Protein AF-A0A221I0L6-F1 (afdb_monomer)

Mean predicted aligned error: 10.84 Å

Radius of gyration: 24.29 Å; Cα contacts (8 Å, |Δi|>4): 46; chains: 1; bounding box: 57×28×72 Å

pLDDT: mean 72.83, std 6.55, range [50.66, 83.94]

Organism: Schistocerca gregaria (NCBI:txid7010)

Sequence (162 aa):
WLSQISYGIDCLFASVMLLVAAQLEILAGRIVALGKVANAAGCRPDESLAANTRNQTYRDLCVCVEAHQKVLRFVTHLETTMSPIAMTQFFFSVVVACMALFQATYSKDFTAVFRCVAFMPIPCGQVLLYCWAAHNVTEQLVNASYSYYAMLGQMNRRSAQA

Solvent-accessible surface area (backbone atoms only — not comparable to full-atom values): 8865 Å² total; per-residue (Å²): 107,72,68,58,53,52,53,49,50,53,52,51,50,42,50,52,50,53,52,52,45,52,54,48,54,54,49,53,54,50,53,56,53,48,54,54,52,54,59,59,41,72,74,52,92,53,64,71,63,35,50,54,51,44,53,50,50,52,51,55,47,52,55,49,52,54,53,48,53,53,54,48,54,51,49,56,53,49,45,68,66,38,52,63,53,53,54,52,51,52,52,51,50,50,54,52,48,53,52,36,54,51,42,61,75,74,47,91,70,50,66,65,43,50,54,56,61,69,56,54,54,60,66,52,50,43,54,53,51,47,54,51,41,55,50,56,48,53,53,51,49,53,52,51,51,52,53,49,55,52,52,52,52,53,52,56,53,53,65,73,75,108

Foldseek 3Di:
DVVVVVVVVLVVLLVVLVVLLVVLVVLLVVLVVLLVQLVVLVPDPDPVVSVVSNVVSVVVLVVSLVVLVVSLVVLVVVCVVCVVVLVVLVVVLVVLVVVLVVCVVPHPPNPVSCVVNVVSVVSVVSVVSSVVSNVVSVVSSVVSVVSVVVSVVVVVVVVVVD

Secondary structure (DSSP, 8-state):
-HHHHHHHHHHHHHHHHHHHHHHHHHHHHHHHHHHHHHHHHTT-S-HHHHHHHHHHHHHHHHHHHHHHHHHHHHHHHHHHHHHHHHHHHHHHHHHHHHHHHHHHHH-S-HHHHHHHHHHTHHHHHHHHHHHHHHHHHHHHHHHHHHHHHHHHHHHHHHHT--

Structure (mmCIF, N/CA/C/O backbone):
data_AF-A0A221I0L6-F1
#
_entry.id   AF-A0A221I0L6-F1
#
loop_
_atom_site.group_PDB
_atom_site.id
_atom_site.type_symbol
_atom_site.label_atom_id
_atom_site.label_alt_id
_atom_site.label_comp_id
_atom_site.label_asym_id
_atom_site.label_entity_id
_atom_site.label_seq_id
_atom_site.pdbx_PDB_ins_code
_atom_site.Cartn_x
_atom_site.Cartn_y
_atom_site.Cartn_z
_atom_site.occupancy
_atom_site.B_iso_or_equiv
_atom_site.auth_seq_id
_atom_site.auth_comp_id
_atom_site.auth_asym_id
_atom_site.auth_atom_id
_atom_site.pdbx_PDB_model_num
ATOM 1 N N . TRP A 1 1 ? 15.283 -16.686 -18.921 1.00 52.88 1 TRP A N 1
ATOM 2 C CA . TRP A 1 1 ? 15.046 -17.419 -17.664 1.00 52.88 1 TRP A CA 1
ATOM 3 C C . TRP A 1 1 ? 15.123 -16.508 -16.445 1.00 52.88 1 TRP A C 1
ATOM 5 O O . TRP A 1 1 ? 14.074 -16.257 -15.877 1.00 52.88 1 TRP A O 1
ATOM 15 N N . LEU A 1 2 ? 16.273 -15.914 -16.096 1.00 58.03 2 LEU A N 1
ATOM 16 C CA . LEU A 1 2 ? 16.370 -14.987 -14.945 1.00 58.03 2 LEU A CA 1
ATOM 17 C C . LEU A 1 2 ? 15.426 -13.768 -15.034 1.00 58.03 2 LEU A C 1
ATOM 19 O O . LEU A 1 2 ? 14.751 -13.441 -14.064 1.00 58.03 2 LEU A O 1
ATOM 23 N N . SER A 1 3 ? 15.296 -13.153 -16.214 1.00 58.81 3 SER A N 1
ATOM 24 C CA . SER A 1 3 ? 14.379 -12.021 -16.437 1.00 58.81 3 SER A CA 1
ATOM 25 C C . SER A 1 3 ? 12.895 -12.387 -16.315 1.00 58.81 3 SER A C 1
ATOM 27 O O . SER A 1 3 ? 12.100 -11.590 -15.831 1.00 58.81 3 SER A O 1
ATOM 29 N N . GLN A 1 4 ? 12.518 -13.603 -16.721 1.00 65.94 4 GLN A N 1
ATOM 30 C CA . GLN A 1 4 ? 11.140 -14.092 -16.605 1.00 65.94 4 GLN A CA 1
ATOM 31 C C . GLN A 1 4 ? 10.771 -14.411 -15.154 1.00 65.94 4 GLN A C 1
ATOM 33 O O . GLN A 1 4 ? 9.642 -14.161 -14.748 1.00 65.94 4 GLN A O 1
ATOM 38 N N . ILE A 1 5 ? 11.727 -14.921 -14.370 1.00 75.06 5 ILE A N 1
ATOM 39 C CA . ILE A 1 5 ? 11.531 -15.186 -12.941 1.00 75.06 5 ILE A CA 1
ATOM 40 C C . ILE A 1 5 ? 11.347 -13.868 -12.180 1.00 75.06 5 ILE A C 1
ATOM 42 O O . ILE A 1 5 ? 10.417 -13.768 -11.387 1.00 75.06 5 ILE A O 1
ATOM 46 N N . SER A 1 6 ? 12.162 -12.846 -12.470 1.00 70.12 6 SER A N 1
ATOM 47 C CA . SER A 1 6 ? 12.011 -11.514 -11.860 1.00 70.12 6 SER A CA 1
ATOM 48 C C . SER A 1 6 ? 10.627 -10.925 -12.135 1.00 70.12 6 SER A C 1
ATOM 50 O O . SER A 1 6 ? 9.916 -10.579 -11.201 1.00 70.12 6 SER A O 1
ATOM 52 N N . TYR A 1 7 ? 10.195 -10.932 -13.400 1.00 69.88 7 TYR A N 1
ATOM 53 C CA . TYR A 1 7 ? 8.886 -10.401 -13.785 1.00 69.88 7 TYR A CA 1
ATOM 54 C C . TYR A 1 7 ? 7.716 -11.145 -13.120 1.00 69.88 7 TYR A C 1
ATOM 56 O O . TYR A 1 7 ? 6.719 -10.541 -12.729 1.00 69.88 7 TYR A O 1
ATOM 64 N N . GLY A 1 8 ? 7.842 -12.467 -12.955 1.00 75.88 8 GLY A N 1
ATOM 65 C CA . GLY A 1 8 ? 6.864 -13.268 -12.223 1.00 75.88 8 GLY A CA 1
ATOM 66 C C . GLY A 1 8 ? 6.756 -12.866 -10.749 1.00 75.88 8 GLY A C 1
ATOM 67 O O . GLY A 1 8 ? 5.647 -12.768 -10.229 1.00 75.88 8 GLY A O 1
ATOM 68 N N . ILE A 1 9 ? 7.884 -12.587 -10.091 1.00 74.19 9 ILE A N 1
ATOM 69 C CA . ILE A 1 9 ? 7.914 -12.112 -8.701 1.00 74.19 9 ILE A CA 1
ATOM 70 C C . ILE A 1 9 ? 7.265 -10.726 -8.579 1.00 74.19 9 ILE A C 1
ATOM 72 O O . ILE A 1 9 ? 6.445 -10.536 -7.681 1.00 74.19 9 ILE A O 1
ATOM 76 N N . ASP A 1 10 ? 7.535 -9.811 -9.513 1.00 71.38 10 ASP A N 1
ATOM 77 C CA . ASP A 1 10 ? 6.922 -8.474 -9.541 1.00 71.38 10 ASP A CA 1
ATOM 78 C C . ASP A 1 10 ? 5.390 -8.558 -9.715 1.00 71.38 10 ASP A C 1
ATOM 80 O O . ASP A 1 10 ? 4.622 -7.927 -8.987 1.00 71.38 10 ASP A O 1
ATOM 84 N N . CYS A 1 11 ? 4.907 -9.416 -10.624 1.00 73.62 11 CYS A N 1
ATOM 85 C CA . CYS A 1 11 ? 3.473 -9.664 -10.816 1.00 73.62 11 CYS A CA 1
ATOM 86 C C . CYS A 1 11 ? 2.794 -10.301 -9.594 1.00 73.62 11 CYS A C 1
ATOM 88 O O . CYS A 1 11 ? 1.673 -9.916 -9.238 1.00 73.62 11 CYS A O 1
ATOM 90 N N . LEU A 1 12 ? 3.438 -11.278 -8.951 1.00 78.94 12 LEU A N 1
ATOM 91 C CA . LEU A 1 12 ? 2.922 -11.889 -7.725 1.00 78.94 12 LEU A CA 1
ATOM 92 C C . LEU A 1 12 ? 2.841 -10.857 -6.602 1.00 78.94 12 LEU A C 1
ATOM 94 O O . LEU A 1 12 ? 1.819 -10.768 -5.922 1.00 78.94 12 LEU A O 1
ATOM 98 N N . PHE A 1 13 ? 3.879 -10.038 -6.454 1.00 73.12 13 PHE A N 1
ATOM 99 C CA . PHE A 1 13 ? 3.929 -8.979 -5.458 1.00 73.12 13 PHE A CA 1
ATOM 100 C C . PHE A 1 13 ? 2.807 -7.953 -5.660 1.00 73.12 13 PHE A C 1
ATOM 102 O O . PHE A 1 13 ? 2.054 -7.661 -4.731 1.00 73.12 13 PHE A O 1
ATOM 109 N N . ALA A 1 14 ? 2.611 -7.485 -6.891 1.00 71.19 14 ALA A N 1
ATOM 110 C CA . ALA A 1 14 ? 1.511 -6.592 -7.239 1.00 71.19 14 ALA A CA 1
ATOM 111 C C . ALA A 1 14 ? 0.134 -7.174 -6.928 1.00 71.19 14 ALA A C 1
ATOM 113 O O . ALA A 1 14 ? -0.740 -6.476 -6.418 1.00 71.19 14 ALA A O 1
ATOM 114 N N . SER A 1 15 ? -0.047 -8.462 -7.219 1.00 81.06 15 SER A N 1
ATOM 115 C CA . SER A 1 15 ? -1.297 -9.169 -6.953 1.00 81.06 15 SER A CA 1
ATOM 116 C C . SER A 1 15 ? -1.569 -9.244 -5.452 1.00 81.06 15 SER A C 1
ATOM 118 O O . SER A 1 15 ? -2.681 -8.953 -5.018 1.00 81.06 15 SER A O 1
ATOM 120 N N . VAL A 1 16 ? -0.550 -9.566 -4.646 1.00 78.75 16 VAL A N 1
ATOM 121 C CA . VAL A 1 16 ? -0.641 -9.570 -3.178 1.00 78.75 16 VAL A CA 1
ATOM 122 C C . VAL A 1 16 ? -0.982 -8.179 -2.652 1.00 78.75 16 VAL A C 1
ATOM 124 O O . VAL A 1 16 ? -1.861 -8.052 -1.807 1.00 78.75 16 VAL A O 1
ATOM 127 N N . MET A 1 17 ? -0.361 -7.129 -3.183 1.00 72.94 17 MET A N 1
ATOM 128 C CA . MET A 1 17 ? -0.648 -5.756 -2.767 1.00 72.94 17 MET A CA 1
ATOM 129 C C . MET A 1 17 ? -2.063 -5.304 -3.127 1.00 72.94 17 MET A C 1
ATOM 131 O O . MET A 1 17 ? -2.731 -4.677 -2.305 1.00 72.94 17 MET A O 1
ATOM 135 N N . LEU A 1 18 ? -2.553 -5.671 -4.312 1.00 76.06 18 LEU A N 1
ATOM 136 C CA . LEU A 1 18 ? -3.927 -5.400 -4.730 1.00 76.06 18 LEU A CA 1
ATOM 137 C C . LEU A 1 18 ? -4.939 -6.151 -3.853 1.00 76.06 18 LEU A C 1
ATOM 139 O O . LEU A 1 18 ? -5.931 -5.571 -3.415 1.00 76.06 18 LEU A O 1
ATOM 143 N N . LEU A 1 19 ? -4.664 -7.424 -3.552 1.00 80.81 19 LEU A N 1
ATOM 144 C CA . LEU A 1 19 ? -5.459 -8.231 -2.624 1.00 80.81 19 LEU A CA 1
ATOM 145 C C . LEU A 1 19 ? -5.501 -7.584 -1.240 1.00 80.81 19 LEU A C 1
ATOM 147 O O . LEU A 1 19 ? -6.570 -7.471 -0.651 1.00 80.81 19 LEU A O 1
ATOM 151 N N . VAL A 1 20 ? -4.361 -7.122 -0.731 1.00 76.81 20 VAL A N 1
ATOM 152 C CA . VAL A 1 20 ? -4.273 -6.460 0.571 1.00 76.81 20 VAL A CA 1
ATOM 153 C C . VAL A 1 20 ? -5.062 -5.148 0.592 1.00 76.81 20 VAL A C 1
ATOM 155 O O . VAL A 1 20 ? -5.827 -4.925 1.529 1.00 76.81 20 VAL A O 1
ATOM 158 N N . ALA A 1 21 ? -4.951 -4.319 -0.448 1.00 73.62 21 ALA A N 1
ATOM 159 C CA . ALA A 1 21 ? -5.738 -3.093 -0.574 1.00 73.62 21 ALA A CA 1
ATOM 160 C C . ALA A 1 21 ? -7.251 -3.385 -0.569 1.00 73.62 21 ALA A C 1
ATOM 162 O O . ALA A 1 21 ? -7.996 -2.764 0.188 1.00 73.62 21 ALA A O 1
ATOM 163 N N . ALA A 1 22 ? -7.690 -4.390 -1.335 1.00 79.56 22 ALA A N 1
ATOM 164 C CA . ALA A 1 22 ? -9.089 -4.809 -1.376 1.00 79.56 22 ALA A CA 1
ATOM 165 C C . ALA A 1 22 ? -9.587 -5.327 -0.014 1.00 79.56 22 ALA A C 1
ATOM 167 O O . ALA A 1 22 ? -10.684 -4.983 0.425 1.00 79.56 22 ALA A O 1
ATOM 168 N N . GLN A 1 23 ? -8.774 -6.121 0.692 1.00 77.44 23 GLN A N 1
ATOM 169 C CA . GLN A 1 23 ? -9.115 -6.612 2.032 1.00 77.44 23 GLN A CA 1
ATOM 170 C C . GLN A 1 23 ? -9.274 -5.468 3.040 1.00 77.44 23 GLN A C 1
ATOM 172 O O . GLN A 1 23 ? -10.126 -5.546 3.923 1.00 77.44 23 GLN A O 1
ATOM 177 N N . LEU A 1 24 ? -8.499 -4.391 2.900 1.00 72.56 24 LEU A N 1
ATOM 178 C CA . LEU A 1 24 ? -8.562 -3.230 3.789 1.00 72.56 24 LEU A CA 1
ATOM 179 C C . LEU A 1 24 ? -9.797 -2.364 3.529 1.00 72.56 24 LEU A C 1
ATOM 181 O O . LEU A 1 24 ? -10.440 -1.935 4.485 1.00 72.56 24 LEU A O 1
ATOM 185 N N . GLU A 1 25 ? -10.190 -2.183 2.268 1.00 74.38 25 GLU A N 1
ATOM 186 C CA . GLU A 1 25 ? -11.428 -1.478 1.909 1.00 74.38 25 GLU A CA 1
ATOM 187 C C . GLU A 1 25 ? -12.670 -2.208 2.449 1.00 74.38 25 GLU A C 1
ATOM 189 O O . GLU A 1 25 ? -13.550 -1.603 3.071 1.00 74.38 25 GLU A O 1
ATOM 194 N N . ILE A 1 26 ? -12.702 -3.539 2.307 1.00 82.81 26 ILE A N 1
ATOM 195 C CA . ILE A 1 26 ? -13.756 -4.384 2.887 1.00 82.81 26 ILE A CA 1
ATOM 196 C C . ILE A 1 26 ? -13.795 -4.215 4.411 1.00 82.81 26 ILE A C 1
ATOM 198 O O . ILE A 1 26 ? -14.870 -4.093 5.007 1.00 82.81 26 ILE A O 1
ATOM 202 N N . LEU A 1 27 ? -12.627 -4.199 5.054 1.00 74.31 27 LEU A N 1
ATOM 203 C CA . LEU A 1 27 ? -12.508 -4.086 6.502 1.00 74.31 27 LEU A CA 1
ATOM 204 C C . LEU A 1 27 ? -13.020 -2.736 7.015 1.00 74.31 27 LEU A C 1
ATOM 206 O O . LEU A 1 27 ? -13.801 -2.694 7.967 1.00 74.31 27 LEU A O 1
ATOM 210 N N . ALA A 1 28 ? -12.663 -1.643 6.348 1.00 72.88 28 ALA A N 1
ATOM 211 C CA . ALA A 1 28 ? -13.155 -0.313 6.679 1.00 72.88 28 ALA A CA 1
ATOM 212 C C . ALA A 1 28 ? -14.672 -0.187 6.492 1.00 72.88 28 ALA A C 1
ATOM 214 O O . ALA A 1 28 ? -15.362 0.349 7.365 1.00 72.88 28 ALA A O 1
ATOM 215 N N . GLY A 1 29 ? -15.217 -0.768 5.417 1.00 77.50 29 GLY A N 1
ATOM 216 C CA . GLY A 1 29 ? -16.662 -0.859 5.209 1.00 77.50 29 GLY A CA 1
ATOM 217 C C . GLY A 1 29 ? -17.374 -1.574 6.364 1.00 77.50 29 GLY A C 1
ATOM 218 O O . GLY A 1 29 ? -18.406 -1.102 6.855 1.00 77.50 29 GLY A O 1
ATOM 219 N N . ARG A 1 30 ? -16.792 -2.670 6.870 1.00 81.19 30 ARG A N 1
ATOM 220 C CA . ARG A 1 30 ? -17.329 -3.399 8.032 1.00 81.19 30 ARG A CA 1
ATOM 221 C C . ARG A 1 30 ? -17.286 -2.576 9.321 1.00 81.19 30 ARG A C 1
ATOM 223 O O 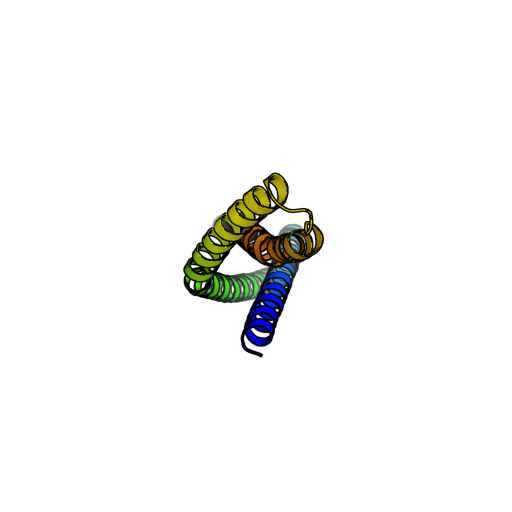. ARG A 1 30 ? -18.255 -2.619 10.074 1.00 81.19 30 ARG A O 1
ATOM 230 N N . ILE A 1 31 ? -16.226 -1.805 9.572 1.00 74.69 31 ILE A N 1
ATOM 231 C CA . ILE A 1 31 ? -16.117 -0.940 10.766 1.00 74.69 31 ILE A CA 1
ATOM 232 C C . ILE A 1 31 ? -17.220 0.125 10.771 1.00 74.69 31 ILE A C 1
ATOM 234 O O . ILE A 1 31 ? -17.904 0.308 11.780 1.00 74.69 31 ILE A O 1
ATOM 238 N N . VAL A 1 32 ? -17.450 0.787 9.633 1.00 78.06 32 VAL A N 1
ATOM 239 C CA . VAL A 1 32 ? -18.513 1.799 9.501 1.00 78.06 32 VAL A CA 1
ATOM 240 C C . VAL A 1 32 ? -19.897 1.178 9.707 1.00 78.06 32 VAL A C 1
ATOM 242 O O . VAL A 1 32 ? -20.750 1.769 10.376 1.00 78.06 32 VAL A O 1
ATOM 245 N N . ALA A 1 33 ? -20.129 -0.021 9.165 1.00 82.62 33 ALA A N 1
ATOM 246 C CA . ALA A 1 33 ? -21.379 -0.748 9.365 1.00 82.62 33 ALA A CA 1
ATOM 247 C C . ALA A 1 33 ? -21.613 -1.088 10.848 1.00 82.62 33 ALA A C 1
ATOM 249 O O . ALA A 1 33 ? -22.698 -0.823 11.369 1.00 82.62 33 ALA A O 1
ATOM 250 N N . LEU A 1 34 ? -20.589 -1.588 11.549 1.00 77.44 34 LEU A N 1
ATOM 251 C CA . LEU A 1 34 ? -20.654 -1.884 12.986 1.00 77.44 34 LEU A CA 1
ATOM 252 C C . LEU A 1 34 ? -20.932 -0.625 13.821 1.00 77.44 34 LEU A C 1
ATOM 254 O O . LEU A 1 34 ? -21.758 -0.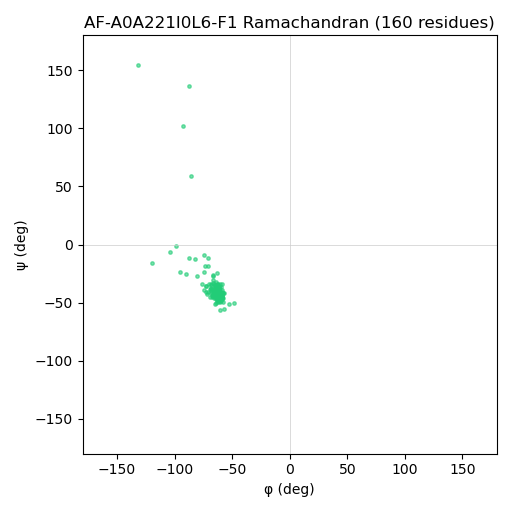663 14.733 1.00 77.44 34 LEU A O 1
ATOM 258 N N . GLY A 1 35 ? -20.327 0.515 13.475 1.00 72.62 35 GLY A N 1
ATOM 259 C CA . GLY A 1 35 ? -20.591 1.785 14.158 1.00 72.62 35 GLY A CA 1
ATOM 260 C C . GLY A 1 35 ? -22.041 2.266 14.025 1.00 72.62 35 GLY A C 1
ATOM 261 O O . GLY A 1 35 ? -22.623 2.764 14.991 1.00 72.62 35 GLY A O 1
ATOM 262 N N . LYS A 1 36 ? -22.672 2.061 12.860 1.00 79.12 36 LYS A N 1
ATOM 263 C CA . LYS A 1 36 ? -24.103 2.361 12.666 1.00 79.12 36 LYS A CA 1
ATOM 264 C C . LYS A 1 36 ? -24.997 1.463 13.526 1.00 79.12 36 LYS A C 1
ATOM 266 O O . LYS A 1 36 ? -25.950 1.961 14.126 1.00 79.12 36 LYS A O 1
ATOM 271 N N . VAL A 1 37 ? -24.673 0.171 13.624 1.00 79.56 37 VAL A N 1
ATOM 272 C CA . VAL A 1 37 ? -25.407 -0.794 14.465 1.00 79.56 37 VAL A CA 1
ATOM 273 C C . VAL A 1 37 ? -25.295 -0.433 15.950 1.00 79.56 37 VAL A C 1
ATOM 275 O O . VAL A 1 37 ? -26.311 -0.412 16.646 1.00 79.56 37 VAL A O 1
ATOM 278 N N . ALA A 1 38 ? -24.098 -0.071 16.424 1.00 70.50 38 ALA A N 1
ATOM 279 C CA . ALA A 1 38 ? -23.877 0.358 17.807 1.00 70.50 38 ALA A CA 1
ATOM 280 C C . ALA A 1 38 ? -24.712 1.595 18.181 1.00 70.50 38 ALA A C 1
ATOM 282 O O . ALA A 1 38 ? -25.326 1.633 19.250 1.00 70.50 38 ALA A O 1
ATOM 283 N N . ASN A 1 39 ? -24.782 2.587 17.287 1.00 71.56 39 ASN A N 1
ATOM 284 C CA . ASN A 1 39 ? -25.597 3.785 17.495 1.00 71.56 39 ASN A CA 1
ATOM 285 C C . ASN A 1 39 ? -27.099 3.472 17.506 1.00 71.56 39 ASN A C 1
ATOM 287 O O . ASN A 1 39 ? -27.813 3.956 18.382 1.00 71.56 39 ASN A O 1
ATOM 291 N N . ALA A 1 40 ? -27.575 2.629 16.585 1.00 74.75 40 ALA A N 1
ATOM 292 C CA . ALA A 1 40 ? -28.983 2.236 16.517 1.00 74.75 40 ALA A CA 1
ATOM 293 C C . ALA A 1 40 ? -29.439 1.437 17.755 1.00 74.75 40 ALA A C 1
ATOM 295 O O . ALA A 1 40 ? -30.570 1.596 18.218 1.00 74.75 40 ALA A O 1
ATOM 296 N N . ALA A 1 41 ? -28.559 0.613 18.334 1.00 67.44 41 ALA A N 1
ATOM 297 C CA . ALA A 1 41 ? -28.848 -0.144 19.552 1.00 67.44 41 ALA A CA 1
ATOM 298 C C . ALA A 1 41 ? -29.040 0.752 20.792 1.00 67.44 41 ALA A C 1
ATOM 300 O O . ALA A 1 41 ? -29.767 0.373 21.706 1.00 67.44 41 ALA A O 1
ATOM 301 N N . GLY A 1 42 ? -28.446 1.951 20.814 1.00 63.06 42 GLY A N 1
ATOM 302 C CA . GLY A 1 42 ? -28.599 2.916 21.909 1.00 63.06 42 GLY A CA 1
ATOM 303 C C . GLY A 1 42 ? -29.980 3.579 22.007 1.00 63.06 42 GLY A C 1
ATOM 304 O O . GLY A 1 42 ? -30.253 4.219 23.015 1.00 63.06 42 GLY A O 1
ATOM 305 N N . CYS A 1 43 ? -30.837 3.435 20.991 1.00 60.91 43 CYS A N 1
ATOM 306 C CA . CYS A 1 43 ? -32.188 4.010 20.961 1.00 60.91 43 CYS A CA 1
ATOM 307 C C . CYS A 1 43 ? -33.296 3.009 21.333 1.00 60.91 43 CYS A C 1
ATOM 309 O O . CYS A 1 43 ? -34.469 3.381 21.323 1.00 60.91 43 CYS A O 1
ATOM 311 N N . ARG A 1 44 ? -32.970 1.737 21.613 1.00 59.62 44 ARG A N 1
ATOM 312 C CA . ARG A 1 44 ? -33.982 0.714 21.922 1.00 59.62 44 ARG A CA 1
ATOM 313 C C . ARG A 1 44 ? -34.313 0.709 23.424 1.00 59.62 44 ARG A C 1
ATOM 315 O O . ARG A 1 44 ? -33.389 0.747 24.229 1.00 59.62 44 ARG A O 1
ATOM 322 N N . PRO A 1 45 ? -35.601 0.613 23.801 1.00 57.91 45 PRO A N 1
ATOM 323 C CA . PRO A 1 45 ? -36.045 0.665 25.198 1.00 57.91 45 PRO A CA 1
ATOM 324 C C . PRO A 1 45 ? -35.757 -0.610 26.016 1.00 57.91 45 PRO A C 1
ATOM 326 O O . PRO A 1 45 ? -35.941 -0.594 27.227 1.00 57.91 45 PRO A O 1
ATOM 329 N N . ASP A 1 46 ? -35.313 -1.706 25.389 1.00 70.19 46 ASP A N 1
ATOM 330 C CA . ASP A 1 46 ? -34.957 -2.956 26.081 1.00 70.19 46 ASP A CA 1
ATOM 331 C C . ASP A 1 46 ? -33.455 -2.992 26.419 1.00 70.19 46 ASP A C 1
ATOM 333 O O . ASP A 1 46 ? -32.600 -3.242 25.561 1.00 70.19 46 ASP A O 1
ATOM 337 N N . GLU A 1 47 ? -33.145 -2.715 27.686 1.00 67.31 47 GLU A N 1
ATOM 338 C CA . GLU A 1 47 ? -31.789 -2.556 28.222 1.00 67.31 47 GLU A CA 1
ATOM 339 C C . GLU A 1 47 ? -30.957 -3.851 28.154 1.00 67.31 47 GLU A C 1
ATOM 341 O O . GLU A 1 47 ? -29.758 -3.809 27.853 1.00 67.31 47 GLU A O 1
ATOM 346 N N . SER A 1 48 ? -31.591 -5.015 28.350 1.00 68.38 48 SER A N 1
ATOM 347 C CA . SER A 1 48 ? -30.904 -6.316 28.384 1.00 68.38 48 SER A CA 1
ATOM 348 C C . SER A 1 48 ? -30.419 -6.747 26.993 1.00 68.38 48 SER A C 1
ATOM 350 O O . SER A 1 48 ? -29.268 -7.163 26.812 1.00 68.38 48 SER A O 1
ATOM 352 N N . LEU A 1 49 ? -31.263 -6.553 25.975 1.00 70.12 49 LEU A N 1
ATOM 353 C CA . LEU A 1 49 ? -30.952 -6.846 24.579 1.00 70.12 49 LEU A CA 1
ATOM 354 C C . LEU A 1 49 ? -29.957 -5.826 24.003 1.00 70.12 49 LEU A C 1
ATOM 356 O O . LEU A 1 49 ? -29.065 -6.187 23.225 1.00 70.12 49 LEU A O 1
ATOM 360 N N . ALA A 1 50 ? -30.055 -4.559 24.419 1.00 69.00 50 ALA A N 1
ATOM 361 C CA . ALA A 1 50 ? -29.127 -3.499 24.030 1.00 69.00 50 ALA A CA 1
ATOM 362 C C . ALA A 1 50 ? -27.720 -3.690 24.630 1.00 69.00 50 ALA A C 1
ATOM 364 O O . ALA A 1 50 ? -26.719 -3.377 23.977 1.00 69.00 50 ALA A O 1
ATOM 365 N N . ALA A 1 51 ? -27.610 -4.224 25.851 1.00 71.44 51 ALA A N 1
ATOM 366 C CA . ALA A 1 51 ? -26.327 -4.569 26.465 1.00 71.44 51 ALA A CA 1
ATOM 367 C C . ALA A 1 51 ? -25.631 -5.731 25.736 1.00 71.44 51 ALA A C 1
ATOM 369 O O . ALA A 1 51 ? -24.448 -5.625 25.402 1.00 71.44 51 ALA A O 1
ATOM 370 N N . ASN A 1 52 ? -26.370 -6.797 25.409 1.00 77.94 52 ASN A N 1
ATOM 371 C CA . ASN A 1 52 ? -25.811 -7.960 24.713 1.00 77.94 52 ASN A CA 1
ATOM 372 C C . ASN A 1 52 ? -25.354 -7.604 23.283 1.00 77.94 52 ASN A C 1
ATOM 374 O O . ASN A 1 52 ? -24.246 -7.942 22.867 1.00 77.94 52 ASN A O 1
ATOM 378 N N . THR A 1 53 ? -26.159 -6.805 22.570 1.00 77.69 53 THR A N 1
ATOM 379 C CA . THR A 1 53 ? -25.830 -6.300 21.225 1.00 77.69 53 THR A CA 1
ATOM 380 C C . THR A 1 53 ? -24.588 -5.399 21.235 1.00 77.69 53 THR A C 1
ATOM 382 O O . THR A 1 53 ? -23.738 -5.508 20.348 1.00 77.69 53 THR A O 1
ATOM 385 N N . ARG A 1 54 ? -24.428 -4.532 22.250 1.00 73.69 54 ARG A N 1
ATOM 386 C CA . ARG A 1 54 ? -23.221 -3.697 22.410 1.00 73.69 54 ARG A CA 1
ATOM 387 C C . ARG A 1 54 ? -21.967 -4.531 22.634 1.00 73.69 54 ARG A C 1
ATOM 389 O O . ARG A 1 54 ? -20.966 -4.282 21.970 1.00 73.69 54 ARG A O 1
ATOM 396 N N . ASN A 1 55 ? -22.022 -5.523 23.523 1.00 78.25 55 ASN A N 1
ATOM 397 C CA . ASN A 1 55 ? -20.878 -6.399 23.786 1.00 78.25 55 ASN A CA 1
ATOM 398 C C . ASN A 1 55 ? -20.475 -7.198 22.543 1.00 78.25 55 ASN A C 1
ATOM 400 O O . ASN A 1 55 ? -19.285 -7.345 22.266 1.00 78.25 55 ASN A O 1
ATOM 404 N N . GLN A 1 56 ? -21.449 -7.675 21.769 1.00 82.31 56 GLN A N 1
ATOM 405 C CA . GLN A 1 56 ? -21.178 -8.383 20.521 1.00 82.31 56 GLN A CA 1
ATOM 406 C C . GLN A 1 56 ? -20.549 -7.458 19.470 1.00 82.31 56 GLN A C 1
ATOM 408 O O . GLN A 1 56 ? -19.519 -7.799 18.896 1.00 82.31 56 GLN A O 1
ATOM 413 N N . THR A 1 57 ? -21.077 -6.241 19.315 1.00 80.19 57 THR A N 1
ATOM 414 C CA . THR A 1 57 ? -20.515 -5.230 18.401 1.00 80.19 57 THR A CA 1
ATOM 415 C C . THR A 1 57 ? -19.092 -4.823 18.803 1.00 80.19 57 THR A C 1
ATOM 417 O O . THR A 1 57 ? -18.231 -4.646 17.944 1.00 80.19 57 THR A O 1
ATOM 420 N N . TYR A 1 58 ? -18.815 -4.721 20.109 1.00 76.94 58 TYR A N 1
ATOM 421 C CA . TYR A 1 58 ? -17.478 -4.443 20.637 1.00 76.94 58 TYR A CA 1
ATOM 422 C C . TYR A 1 58 ? -16.490 -5.580 20.338 1.00 76.94 58 TYR A C 1
ATOM 424 O O . TYR A 1 58 ? -15.373 -5.322 19.889 1.00 76.94 58 TYR A O 1
ATOM 432 N N . ARG A 1 59 ? -16.900 -6.843 20.527 1.00 83.00 59 ARG A N 1
ATOM 433 C CA . ARG A 1 59 ? -16.066 -8.008 20.184 1.00 83.00 59 ARG A CA 1
ATOM 434 C C . ARG A 1 59 ? -15.755 -8.063 18.692 1.00 83.00 59 ARG A C 1
ATOM 436 O O . ARG A 1 59 ? -14.593 -8.251 18.335 1.00 83.00 59 ARG A O 1
ATOM 443 N N . ASP A 1 60 ? -16.756 -7.852 17.841 1.00 82.50 60 ASP A N 1
ATOM 444 C CA . ASP A 1 60 ? -16.578 -7.837 16.386 1.00 82.50 60 ASP A CA 1
ATOM 445 C C . ASP A 1 60 ? -15.620 -6.723 15.951 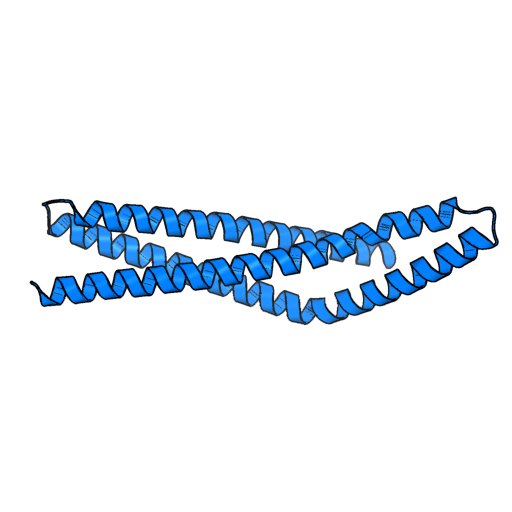1.00 82.50 60 ASP A C 1
ATOM 447 O O . ASP A 1 60 ? -14.765 -6.933 15.087 1.00 82.50 60 ASP A O 1
ATOM 451 N N . LEU A 1 61 ? -15.704 -5.556 16.595 1.00 77.12 61 LEU A N 1
ATOM 452 C CA . LEU A 1 61 ? -14.795 -4.441 16.355 1.00 77.12 61 LEU A CA 1
ATOM 453 C C . LEU A 1 61 ? -13.355 -4.770 16.781 1.00 77.12 61 LEU A C 1
ATOM 455 O O . LEU A 1 61 ? -12.430 -4.515 16.014 1.00 77.12 61 LEU A O 1
ATOM 459 N N . CYS A 1 62 ? -13.151 -5.384 17.951 1.00 80.00 62 CYS A N 1
ATOM 460 C CA . CYS A 1 62 ? -11.825 -5.826 18.399 1.00 80.00 62 CYS A CA 1
ATOM 461 C C . CYS A 1 62 ? -11.180 -6.812 17.416 1.00 80.00 62 CYS A C 1
ATOM 463 O O . CYS A 1 62 ? -10.017 -6.639 17.055 1.00 80.00 62 CYS A O 1
ATOM 465 N N . VAL A 1 63 ? -11.936 -7.806 16.937 1.00 83.75 63 VAL A N 1
ATOM 466 C CA . VAL A 1 63 ? -11.449 -8.775 15.938 1.00 83.75 63 VAL A CA 1
ATOM 467 C C . VAL A 1 63 ? -11.081 -8.073 14.629 1.00 83.75 63 VAL A C 1
ATOM 469 O O . VAL A 1 63 ? -10.065 -8.391 14.012 1.00 83.75 63 VAL A O 1
ATOM 472 N N . CYS A 1 64 ? -11.881 -7.087 14.221 1.00 76.69 64 CYS A N 1
ATOM 473 C CA . CYS A 1 64 ? -11.640 -6.272 13.036 1.00 76.69 64 CYS A CA 1
ATOM 474 C C . CYS A 1 64 ? -10.320 -5.483 13.143 1.00 76.69 64 CYS A C 1
ATOM 476 O O . CYS A 1 64 ? -9.499 -5.515 12.227 1.00 76.69 64 CYS A O 1
ATOM 478 N N . VAL A 1 65 ? -10.080 -4.839 14.290 1.00 76.88 65 VAL A N 1
ATOM 479 C CA . VAL A 1 65 ? -8.847 -4.083 14.573 1.00 76.88 65 VAL A CA 1
ATOM 480 C C . VAL A 1 65 ? -7.626 -5.002 14.643 1.00 76.88 65 VAL A C 1
ATOM 482 O O . VAL A 1 65 ? -6.572 -4.663 14.106 1.00 76.88 65 VAL A O 1
ATOM 485 N N . GLU A 1 66 ? -7.752 -6.183 15.250 1.00 81.50 66 GLU A N 1
ATOM 486 C CA . GLU A 1 66 ? -6.656 -7.155 15.317 1.00 81.50 66 GLU A CA 1
ATOM 487 C C . GLU A 1 66 ? -6.289 -7.693 13.924 1.00 81.50 66 GLU A C 1
ATOM 489 O O . GLU A 1 66 ? -5.109 -7.779 13.572 1.00 81.50 66 GLU A O 1
ATOM 494 N N . ALA A 1 67 ? -7.293 -8.015 13.101 1.00 79.94 67 ALA A N 1
ATOM 495 C CA . ALA A 1 67 ? -7.088 -8.408 11.710 1.00 79.94 67 ALA A CA 1
ATOM 496 C C . ALA A 1 67 ? -6.416 -7.281 10.911 1.00 79.94 67 ALA A C 1
ATOM 498 O O . ALA A 1 67 ? -5.436 -7.528 10.207 1.00 79.94 67 ALA A O 1
ATOM 499 N N . HIS A 1 68 ? -6.871 -6.037 11.091 1.00 76.44 68 HIS A N 1
ATOM 500 C CA . HIS A 1 68 ? -6.271 -4.861 10.466 1.00 76.44 68 HIS A CA 1
ATOM 501 C C . HIS A 1 68 ? -4.795 -4.697 10.856 1.00 76.44 68 HIS A C 1
ATOM 503 O O . HIS A 1 68 ? -3.941 -4.490 9.997 1.00 76.44 68 HIS A O 1
ATOM 509 N N . GLN A 1 69 ? -4.462 -4.809 12.146 1.00 76.38 69 GLN A N 1
ATOM 510 C CA . GLN A 1 69 ? -3.079 -4.698 12.619 1.00 76.38 69 GLN A CA 1
ATOM 511 C C . GLN A 1 69 ? -2.168 -5.780 12.031 1.00 76.38 69 GLN A C 1
ATOM 513 O O . GLN A 1 69 ? -1.010 -5.495 11.722 1.00 76.38 69 GLN A O 1
ATOM 518 N N . LYS A 1 70 ? -2.669 -7.010 11.855 1.00 81.19 70 LYS A N 1
ATOM 519 C CA . LYS A 1 70 ? -1.912 -8.091 11.203 1.00 81.19 70 LYS A CA 1
ATO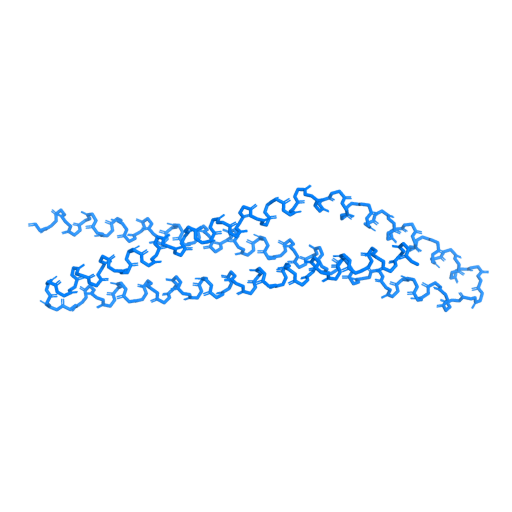M 520 C C . LYS A 1 70 ? -1.623 -7.768 9.740 1.00 81.19 70 LYS A C 1
ATOM 522 O O . LYS A 1 70 ? -0.481 -7.916 9.311 1.00 81.19 70 LYS A O 1
ATOM 527 N N . VAL A 1 71 ? -2.623 -7.279 9.005 1.00 77.50 71 VAL A N 1
ATOM 528 C CA . VAL A 1 71 ? -2.453 -6.849 7.609 1.00 77.50 71 VAL A CA 1
ATOM 529 C C . VAL A 1 71 ? -1.465 -5.686 7.517 1.00 77.50 71 VAL A C 1
ATOM 531 O O . VAL A 1 71 ? -0.569 -5.716 6.681 1.00 77.50 71 VAL A O 1
ATOM 534 N N . LEU A 1 72 ? -1.547 -4.711 8.424 1.00 74.06 72 LEU A N 1
ATOM 535 C CA . LEU A 1 72 ? -0.631 -3.573 8.438 1.00 74.06 72 LEU A CA 1
ATOM 536 C C . LEU A 1 72 ? 0.816 -3.997 8.719 1.00 74.06 72 LEU A C 1
ATOM 538 O O . LEU A 1 72 ? 1.716 -3.585 7.998 1.00 74.06 72 LEU A O 1
ATOM 542 N N . ARG A 1 73 ? 1.050 -4.877 9.704 1.00 80.31 73 ARG A N 1
ATOM 543 C CA . ARG A 1 73 ? 2.394 -5.429 9.957 1.00 80.31 73 ARG A CA 1
ATOM 544 C C . ARG A 1 73 ? 2.952 -6.158 8.740 1.00 80.31 73 ARG A C 1
ATOM 546 O O . ARG A 1 73 ? 4.143 -6.045 8.464 1.00 80.31 73 ARG A O 1
ATOM 553 N N . PHE A 1 74 ? 2.106 -6.898 8.028 1.00 79.50 74 PHE A N 1
ATOM 554 C CA . PHE A 1 74 ? 2.497 -7.579 6.800 1.00 79.50 74 PHE A CA 1
ATOM 555 C C . PHE A 1 74 ? 2.889 -6.582 5.702 1.00 79.50 74 PHE A C 1
ATOM 557 O O . PHE A 1 74 ? 3.951 -6.733 5.105 1.00 79.50 74 PHE A O 1
ATOM 564 N N . VAL A 1 75 ? 2.099 -5.523 5.501 1.00 73.94 75 VAL A N 1
ATOM 565 C CA . VAL A 1 75 ? 2.413 -4.442 4.554 1.00 73.94 75 VAL A CA 1
ATOM 566 C C . VAL A 1 75 ? 3.719 -3.745 4.925 1.00 73.94 75 VAL A C 1
ATOM 568 O O . VAL A 1 75 ? 4.600 -3.665 4.085 1.00 73.94 75 VAL A O 1
ATOM 571 N N . THR A 1 76 ? 3.918 -3.338 6.180 1.00 75.44 76 THR A N 1
ATOM 572 C CA . THR A 1 76 ? 5.170 -2.695 6.627 1.00 75.44 76 THR A CA 1
ATOM 573 C C . THR A 1 76 ? 6.397 -3.594 6.428 1.00 75.44 76 THR A C 1
ATOM 575 O O . THR A 1 76 ? 7.485 -3.129 6.079 1.00 75.44 76 THR A O 1
ATOM 578 N N . HIS A 1 77 ? 6.241 -4.904 6.631 1.00 79.94 77 HIS A N 1
ATOM 579 C CA . HIS A 1 77 ? 7.312 -5.864 6.378 1.00 79.94 77 HIS A CA 1
ATOM 580 C C . HIS A 1 77 ? 7.630 -5.993 4.881 1.00 79.94 77 HIS A C 1
ATOM 582 O O . HIS A 1 77 ? 8.802 -6.009 4.490 1.00 79.94 77 HIS A O 1
ATOM 588 N N . LEU A 1 78 ? 6.593 -6.032 4.039 1.00 75.69 78 LEU A N 1
ATOM 589 C CA . LEU A 1 78 ? 6.745 -5.970 2.589 1.00 75.69 78 LEU A CA 1
ATOM 590 C C . LEU A 1 78 ? 7.409 -4.655 2.162 1.00 75.69 78 LEU A C 1
ATOM 592 O O . LEU A 1 78 ? 8.347 -4.701 1.378 1.00 75.69 78 LEU A O 1
ATOM 596 N N . GLU A 1 79 ? 7.024 -3.514 2.735 1.00 74.75 79 GLU A N 1
ATOM 597 C CA . GLU A 1 79 ? 7.629 -2.202 2.471 1.00 74.75 79 GLU A CA 1
ATOM 598 C C . GLU A 1 79 ? 9.136 -2.210 2.647 1.00 74.75 79 GLU A C 1
ATOM 600 O O . GLU A 1 79 ? 9.887 -1.780 1.778 1.00 74.75 79 GLU A O 1
ATOM 605 N N . THR A 1 80 ? 9.575 -2.722 3.794 1.00 79.25 80 THR A N 1
ATOM 606 C CA . THR A 1 80 ? 10.980 -2.683 4.198 1.00 79.25 80 THR A CA 1
ATOM 607 C C . THR A 1 80 ? 11.821 -3.550 3.265 1.00 79.25 80 THR A C 1
ATOM 609 O O . THR A 1 80 ? 12.961 -3.220 2.946 1.00 79.25 80 THR A O 1
ATOM 612 N N . THR A 1 81 ? 11.224 -4.638 2.781 1.00 77.94 81 THR A N 1
ATOM 613 C CA . THR A 1 81 ? 11.834 -5.558 1.821 1.00 77.94 81 THR A CA 1
ATOM 614 C C . THR A 1 81 ? 11.844 -4.977 0.403 1.00 77.94 81 THR A C 1
ATOM 616 O O . THR A 1 81 ? 12.780 -5.212 -0.358 1.00 77.94 81 THR A O 1
ATOM 619 N N . MET A 1 82 ? 10.823 -4.197 0.045 1.00 70.88 82 MET A N 1
ATOM 620 C CA . MET A 1 82 ? 10.577 -3.723 -1.321 1.00 70.88 82 MET A CA 1
ATOM 621 C C . MET A 1 82 ? 11.143 -2.335 -1.597 1.00 70.88 82 MET A C 1
ATOM 623 O O . MET A 1 82 ? 11.449 -2.030 -2.742 1.00 70.88 82 MET A O 1
ATOM 627 N N . SER A 1 83 ? 11.355 -1.511 -0.575 1.00 76.50 83 SER A N 1
ATOM 628 C CA . SER A 1 83 ? 12.011 -0.204 -0.681 1.00 76.50 83 SER A CA 1
ATOM 629 C C . SER A 1 83 ? 13.333 -0.245 -1.477 1.00 76.50 83 SER A C 1
ATOM 631 O O . SER A 1 83 ? 13.458 0.495 -2.459 1.00 76.50 83 SER A O 1
ATOM 633 N N . PRO A 1 84 ? 14.293 -1.152 -1.193 1.00 77.12 84 PRO A N 1
ATOM 634 C CA . PRO A 1 84 ? 15.513 -1.257 -2.002 1.00 77.12 84 PRO A CA 1
ATOM 635 C C . PRO A 1 84 ? 15.257 -1.757 -3.438 1.00 77.12 84 PRO A C 1
ATOM 637 O O . PRO A 1 84 ? 15.966 -1.370 -4.371 1.00 77.12 84 PRO A O 1
ATOM 640 N N . ILE A 1 85 ? 14.230 -2.586 -3.644 1.00 76.19 85 ILE A N 1
ATOM 641 C CA . ILE A 1 85 ? 13.836 -3.089 -4.970 1.00 76.19 85 ILE A CA 1
ATOM 642 C C . ILE A 1 85 ? 13.254 -1.942 -5.806 1.00 76.19 85 ILE A C 1
ATOM 644 O O . ILE A 1 85 ? 13.674 -1.720 -6.939 1.00 76.19 85 ILE A O 1
ATOM 648 N N . ALA A 1 86 ? 12.382 -1.127 -5.215 1.00 73.12 86 ALA A N 1
ATOM 649 C CA . ALA A 1 86 ? 11.844 0.070 -5.844 1.00 73.12 86 ALA A CA 1
ATOM 650 C C . ALA A 1 86 ? 12.962 1.058 -6.212 1.00 73.12 86 ALA A C 1
ATOM 652 O O . ALA A 1 86 ? 12.981 1.567 -7.331 1.00 73.12 86 ALA A O 1
ATOM 653 N N . MET A 1 87 ? 13.937 1.289 -5.323 1.00 78.56 87 MET A N 1
ATOM 654 C CA . MET A 1 87 ? 15.075 2.170 -5.620 1.00 78.56 87 MET A CA 1
ATOM 655 C C . MET A 1 87 ? 15.907 1.680 -6.809 1.00 78.56 87 MET A C 1
ATOM 657 O O . MET A 1 87 ? 16.247 2.470 -7.693 1.00 78.56 87 MET A O 1
ATOM 661 N N . THR A 1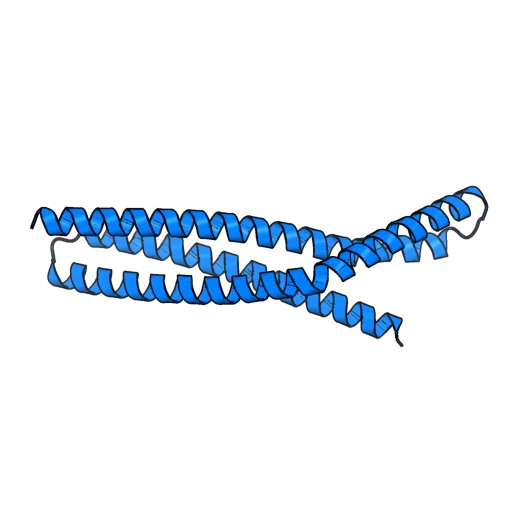 88 ? 16.225 0.384 -6.857 1.00 76.00 88 THR A N 1
ATOM 662 C CA . THR A 1 88 ? 16.999 -0.179 -7.973 1.00 76.00 88 THR A CA 1
ATOM 663 C C . THR A 1 88 ? 16.208 -0.124 -9.277 1.00 76.00 88 THR A C 1
ATOM 665 O O . THR A 1 88 ? 16.750 0.284 -10.302 1.00 76.00 88 THR A O 1
ATOM 668 N N . GLN A 1 89 ? 14.913 -0.426 -9.244 1.00 74.19 89 GLN A N 1
ATOM 669 C CA . GLN A 1 89 ? 14.039 -0.325 -10.407 1.00 74.19 89 GLN A CA 1
ATOM 670 C C . GLN A 1 89 ? 13.930 1.109 -10.939 1.00 74.19 89 GLN A C 1
ATOM 672 O O . GLN A 1 89 ? 14.039 1.318 -12.148 1.00 74.19 89 GLN A O 1
ATOM 677 N N . PHE A 1 90 ? 13.784 2.107 -10.060 1.00 75.94 90 PHE A N 1
ATOM 678 C CA . PHE A 1 90 ? 13.808 3.517 -10.453 1.00 75.94 90 PHE A CA 1
ATOM 679 C C . PHE A 1 90 ? 15.130 3.883 -11.125 1.00 75.94 90 PHE A C 1
ATOM 681 O O . PHE A 1 90 ? 15.123 4.481 -12.201 1.00 75.94 90 PHE A O 1
ATOM 688 N N . PHE A 1 91 ? 16.257 3.473 -10.546 1.00 82.44 91 PHE A N 1
ATOM 689 C CA . PHE A 1 91 ? 17.574 3.723 -11.121 1.00 82.44 91 PHE A CA 1
ATOM 690 C C . PHE A 1 91 ? 17.722 3.105 -12.519 1.00 82.44 91 PHE A C 1
ATOM 692 O O . PHE A 1 91 ? 18.095 3.795 -13.470 1.00 82.44 91 PHE A O 1
ATOM 699 N N . PHE A 1 92 ? 17.349 1.832 -12.683 1.00 76.62 92 PHE A N 1
ATOM 700 C CA . PHE A 1 92 ? 17.356 1.174 -13.990 1.00 76.62 92 PHE A CA 1
ATOM 701 C C . PHE A 1 92 ? 16.387 1.834 -14.977 1.00 76.62 92 PHE A C 1
ATOM 703 O O . PHE A 1 92 ? 16.719 1.936 -16.156 1.00 76.62 92 PHE A O 1
ATOM 710 N N . SER A 1 93 ? 15.233 2.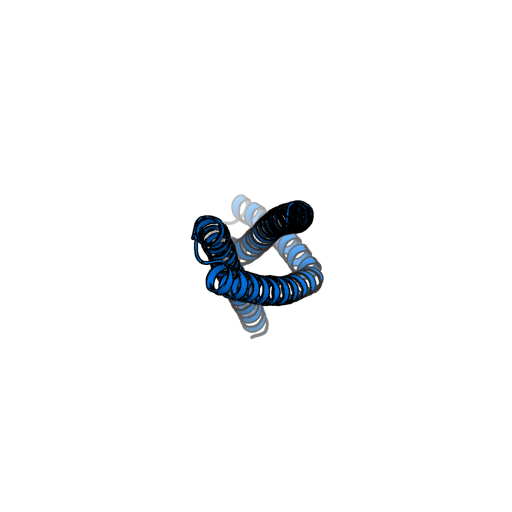334 -14.521 1.00 76.88 93 SER A N 1
ATOM 711 C CA . SER A 1 93 ? 14.282 3.060 -15.375 1.00 76.88 93 SER A CA 1
ATOM 712 C C . SER A 1 93 ? 14.896 4.321 -15.966 1.00 76.88 93 SER A C 1
ATOM 714 O O . SER A 1 93 ? 14.770 4.554 -17.168 1.00 76.88 93 SER A O 1
ATOM 716 N N . VAL A 1 94 ? 15.639 5.079 -15.154 1.00 83.94 94 VAL A N 1
ATOM 717 C CA . VAL A 1 94 ? 16.331 6.293 -15.587 1.00 83.94 94 VAL A CA 1
ATOM 718 C C . VAL A 1 94 ? 17.429 5.939 -16.582 1.00 83.94 94 VAL A C 1
ATOM 720 O O . VAL A 1 94 ? 17.494 6.542 -17.647 1.00 83.94 94 VAL A O 1
ATOM 723 N N . VAL A 1 95 ? 18.245 4.919 -16.300 1.00 82.94 95 VAL A N 1
ATOM 724 C CA . VAL A 1 95 ? 19.308 4.475 -17.218 1.00 82.94 95 VAL A CA 1
ATOM 725 C C . VAL A 1 95 ? 18.732 4.021 -18.562 1.00 82.94 95 VAL A C 1
ATOM 727 O O . VAL A 1 95 ? 19.223 4.435 -19.613 1.00 82.94 95 VAL A O 1
ATOM 730 N N . VAL A 1 96 ? 17.669 3.211 -18.548 1.00 76.94 96 VAL A N 1
ATOM 731 C CA . VAL A 1 96 ? 16.986 2.754 -19.768 1.00 76.94 96 VAL A CA 1
ATOM 732 C C . VAL A 1 96 ? 16.384 3.935 -20.524 1.00 76.94 96 VAL A C 1
ATOM 734 O O . VAL A 1 96 ? 16.538 3.998 -21.740 1.00 76.94 96 VAL A O 1
ATOM 737 N N . ALA A 1 97 ? 15.760 4.894 -19.836 1.00 79.31 97 ALA A N 1
ATOM 738 C CA . ALA A 1 97 ? 15.221 6.103 -20.452 1.00 79.31 97 ALA A CA 1
ATOM 739 C C . ALA A 1 97 ? 16.323 6.980 -21.075 1.00 79.31 97 ALA A C 1
ATOM 741 O O . ALA A 1 97 ? 16.169 7.460 -22.194 1.00 79.31 97 ALA A O 1
ATOM 742 N N . CYS A 1 98 ? 17.467 7.147 -20.411 1.00 83.62 98 CYS A N 1
ATOM 743 C CA . CYS A 1 98 ? 18.607 7.879 -20.963 1.00 83.62 98 CYS A CA 1
ATOM 744 C C . CYS A 1 98 ? 19.161 7.197 -22.222 1.00 83.62 98 CYS A C 1
ATOM 746 O O . CYS A 1 98 ? 19.384 7.860 -23.235 1.00 83.62 98 CYS A O 1
ATOM 748 N N . MET A 1 99 ? 19.325 5.870 -22.195 1.00 80.31 99 MET A N 1
ATOM 749 C CA . MET A 1 99 ? 19.750 5.093 -23.366 1.00 80.31 99 MET A CA 1
ATOM 750 C C . MET A 1 99 ? 18.714 5.146 -24.493 1.00 80.31 99 MET A C 1
ATOM 752 O O . MET A 1 99 ? 19.079 5.217 -25.666 1.00 80.31 99 MET A O 1
ATOM 756 N N . ALA A 1 100 ? 17.428 5.160 -24.138 1.00 75.31 100 ALA A N 1
ATOM 757 C CA . ALA A 1 100 ? 16.321 5.310 -25.066 1.00 75.31 100 ALA A CA 1
ATOM 758 C C . ALA A 1 100 ? 16.361 6.657 -25.789 1.00 75.31 100 ALA A C 1
ATOM 760 O O . ALA A 1 100 ? 16.298 6.689 -27.014 1.00 75.31 100 ALA A O 1
ATOM 761 N N . LEU A 1 101 ? 16.514 7.756 -25.044 1.00 79.00 101 LEU A N 1
ATOM 762 C CA . LEU A 1 101 ? 16.644 9.104 -25.602 1.00 79.00 101 LEU A CA 1
ATOM 763 C C . LEU A 1 101 ? 17.889 9.226 -26.487 1.00 79.00 101 LEU A C 1
ATOM 765 O O . LEU A 1 101 ? 17.832 9.832 -27.558 1.00 79.00 101 LEU A O 1
ATOM 769 N N . PHE A 1 102 ? 19.003 8.624 -26.072 1.00 82.19 102 PHE A N 1
ATOM 770 C CA . PHE A 1 102 ? 20.228 8.620 -26.863 1.00 82.19 102 PHE A CA 1
ATOM 771 C C . PHE A 1 102 ? 20.041 7.878 -28.195 1.00 82.19 102 PHE A C 1
ATOM 773 O O . PHE A 1 102 ? 20.331 8.431 -29.254 1.00 82.19 102 PHE A O 1
ATOM 780 N N . GLN A 1 103 ? 19.475 6.666 -28.171 1.00 76.25 103 GLN A N 1
ATOM 781 C CA . GLN A 1 103 ? 19.169 5.909 -29.391 1.00 76.25 103 GLN A CA 1
ATOM 782 C C . GLN A 1 103 ? 18.116 6.595 -30.263 1.00 76.25 103 GLN A C 1
ATOM 784 O O . GLN A 1 103 ? 18.261 6.593 -31.479 1.00 76.25 103 GLN A O 1
ATOM 789 N N . ALA A 1 104 ? 17.105 7.226 -29.665 1.00 73.12 104 ALA A N 1
ATOM 790 C CA . ALA A 1 104 ? 16.096 8.002 -30.379 1.00 73.12 104 ALA A CA 1
ATOM 791 C C . ALA A 1 104 ? 16.698 9.180 -31.155 1.00 73.12 104 ALA A C 1
ATOM 793 O O . ALA A 1 104 ? 16.218 9.536 -32.228 1.00 73.12 104 ALA A O 1
ATOM 794 N N . THR A 1 105 ? 17.758 9.774 -30.607 1.00 80.06 105 THR A N 1
ATOM 795 C CA . THR A 1 105 ? 18.447 10.913 -31.216 1.00 80.06 105 THR A CA 1
ATOM 796 C C . THR A 1 105 ? 19.423 10.475 -32.318 1.00 80.06 105 THR A C 1
ATOM 798 O O . THR A 1 105 ? 19.671 11.247 -33.240 1.00 80.06 105 THR A O 1
ATOM 801 N N . TYR A 1 106 ? 19.968 9.252 -32.254 1.00 76.38 106 TYR A N 1
ATOM 802 C CA . TYR A 1 106 ? 21.091 8.819 -33.105 1.00 76.38 106 TYR A CA 1
ATOM 803 C C . TYR A 1 106 ? 20.830 7.607 -34.025 1.00 76.38 106 TYR A C 1
ATOM 805 O O . TYR A 1 106 ? 21.610 7.386 -34.950 1.00 76.38 106 TYR A O 1
ATOM 813 N N . SER A 1 107 ? 19.778 6.807 -33.815 1.00 64.44 107 SER A N 1
ATOM 814 C CA . SER A 1 107 ? 19.530 5.546 -34.540 1.00 64.44 107 SER A CA 1
ATOM 815 C C . SER A 1 107 ? 18.094 5.431 -35.076 1.00 64.44 107 SER A C 1
ATOM 817 O O . SER A 1 107 ? 17.163 6.016 -34.528 1.00 64.44 107 SER A O 1
ATOM 819 N N . LYS A 1 108 ? 17.891 4.650 -36.152 1.00 65.12 108 LYS A N 1
ATOM 820 C CA . LYS A 1 108 ? 16.559 4.367 -36.736 1.00 65.12 108 LYS A CA 1
ATOM 821 C C . LYS A 1 108 ? 15.792 3.247 -36.009 1.00 65.12 108 LYS A C 1
ATOM 823 O O . LYS A 1 108 ? 14.587 3.115 -36.214 1.00 65.12 108 LYS A O 1
ATOM 828 N N . ASP A 1 109 ? 16.447 2.477 -35.138 1.00 65.94 109 ASP A N 1
ATOM 829 C CA . ASP A 1 109 ? 15.854 1.320 -34.445 1.00 65.94 109 ASP A CA 1
ATOM 830 C C . ASP A 1 109 ? 15.106 1.701 -33.155 1.00 65.94 109 ASP A C 1
ATOM 832 O O . ASP A 1 109 ? 15.372 1.216 -32.055 1.00 65.94 109 ASP A O 1
ATOM 836 N N . PHE A 1 110 ? 14.100 2.561 -33.301 1.00 65.94 110 PHE A N 1
ATOM 837 C CA . PHE A 1 110 ? 13.231 3.029 -32.214 1.00 65.94 110 PHE A CA 1
ATOM 838 C C . PHE A 1 110 ? 12.409 1.900 -31.559 1.00 65.94 110 PHE A C 1
ATOM 840 O O . PHE A 1 110 ? 11.996 1.991 -30.403 1.00 65.94 110 PHE A O 1
ATOM 847 N N . THR A 1 111 ? 12.166 0.812 -32.292 1.00 70.00 111 THR A N 1
ATOM 848 C CA . THR A 1 111 ? 11.236 -0.263 -31.913 1.00 70.00 111 THR A CA 1
ATOM 849 C C . THR A 1 111 ? 11.711 -1.085 -30.711 1.00 70.00 111 THR A C 1
ATOM 851 O O . THR A 1 111 ? 10.896 -1.470 -29.871 1.00 70.00 111 THR A O 1
ATOM 854 N N . ALA A 1 112 ? 13.014 -1.357 -30.592 1.00 66.75 112 ALA A N 1
ATOM 855 C CA . ALA A 1 112 ? 13.565 -2.127 -29.469 1.00 66.75 112 ALA A CA 1
ATOM 856 C C . ALA A 1 112 ? 13.555 -1.310 -28.168 1.00 66.75 112 ALA A C 1
ATOM 858 O O . ALA A 1 112 ? 13.162 -1.799 -27.109 1.00 66.75 112 ALA A O 1
ATOM 859 N N . VAL A 1 113 ? 13.903 -0.031 -28.285 1.00 66.19 113 VAL A N 1
ATOM 860 C CA . VAL A 1 113 ? 13.855 0.958 -27.209 1.00 66.19 113 VAL A CA 1
ATOM 861 C C . VAL A 1 113 ? 12.433 1.146 -26.696 1.00 66.19 113 VAL A C 1
ATOM 863 O O . VAL A 1 113 ? 12.192 1.069 -25.492 1.00 66.19 113 VAL A O 1
ATOM 866 N N . PHE A 1 114 ? 11.481 1.333 -27.611 1.00 69.06 114 PHE A N 1
ATOM 867 C CA . PHE A 1 114 ? 10.079 1.523 -27.265 1.00 69.06 114 PHE A CA 1
ATOM 868 C C . PHE A 1 114 ? 9.506 0.304 -26.537 1.00 69.06 114 PHE A C 1
ATOM 870 O O . PHE A 1 114 ? 8.763 0.467 -25.578 1.00 69.06 114 PHE A O 1
ATOM 877 N N . ARG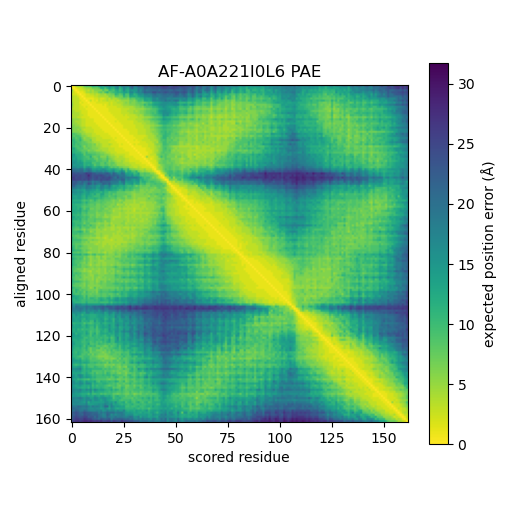 A 1 115 ? 9.900 -0.920 -26.916 1.00 68.50 115 ARG A N 1
ATOM 878 C CA . ARG A 1 115 ? 9.498 -2.141 -26.198 1.00 68.50 115 ARG A CA 1
ATOM 879 C C . ARG A 1 115 ? 10.042 -2.199 -24.769 1.00 68.50 115 ARG A C 1
ATOM 881 O O . ARG A 1 115 ? 9.296 -2.574 -23.870 1.00 68.50 115 ARG A O 1
ATOM 888 N N . CYS A 1 116 ? 11.297 -1.806 -24.544 1.00 64.75 116 CYS A N 1
ATOM 889 C CA . CYS A 1 116 ? 11.880 -1.750 -23.198 1.00 64.75 116 CYS A CA 1
ATOM 890 C C . CYS A 1 116 ? 11.235 -0.657 -22.333 1.00 64.75 116 CYS A C 1
ATOM 892 O O . CYS A 1 116 ? 10.888 -0.902 -21.178 1.00 64.75 116 CYS A O 1
ATOM 894 N N . VAL A 1 117 ? 11.021 0.532 -22.902 1.00 66.81 117 VAL A N 1
ATOM 895 C CA . VAL A 1 117 ? 10.365 1.654 -22.215 1.00 66.81 117 VAL A CA 1
ATOM 896 C C . VAL A 1 117 ? 8.886 1.369 -21.960 1.00 66.81 117 VAL A C 1
ATOM 898 O O . VAL A 1 117 ? 8.385 1.765 -20.920 1.00 66.81 117 VAL A O 1
ATOM 901 N N . ALA A 1 118 ? 8.187 0.644 -22.836 1.00 68.75 118 ALA A N 1
ATOM 902 C CA . ALA A 1 118 ? 6.782 0.279 -22.643 1.00 68.75 118 ALA A CA 1
ATOM 903 C C . ALA A 1 118 ? 6.563 -0.774 -21.539 1.00 68.75 118 ALA A C 1
ATOM 905 O O . ALA A 1 118 ? 5.450 -0.896 -21.034 1.00 68.75 118 ALA A O 1
ATOM 906 N N . PHE A 1 119 ? 7.602 -1.521 -21.144 1.00 65.12 119 PHE A N 1
ATOM 907 C CA . PHE A 1 119 ? 7.519 -2.553 -20.098 1.00 65.12 119 PHE A CA 1
ATOM 908 C C . PHE A 1 119 ? 7.816 -2.024 -18.680 1.00 65.12 119 PHE A C 1
ATOM 910 O O . PHE A 1 119 ? 7.330 -2.577 -17.697 1.00 65.12 119 PHE A O 1
ATOM 917 N N . MET A 1 120 ? 8.578 -0.931 -18.573 1.00 65.00 120 MET A N 1
ATOM 918 C CA . MET A 1 120 ? 8.961 -0.243 -17.324 1.00 65.00 120 MET A CA 1
ATOM 919 C C . MET A 1 120 ? 7.817 0.396 -16.495 1.00 65.00 120 MET A C 1
ATOM 921 O O . MET A 1 120 ? 7.927 0.424 -15.269 1.00 65.00 120 MET A O 1
ATOM 925 N N . PRO A 1 121 ? 6.713 0.905 -17.081 1.00 65.88 121 PRO A N 1
ATOM 926 C CA . PRO A 1 121 ? 5.630 1.536 -16.331 1.00 65.88 121 PRO A CA 1
ATOM 927 C C . PRO A 1 121 ? 4.881 0.553 -15.437 1.00 65.88 121 PRO A C 1
ATOM 929 O O . PRO A 1 121 ? 4.333 0.953 -14.415 1.00 65.88 121 PRO A O 1
ATOM 932 N N . ILE A 1 122 ? 4.867 -0.728 -15.816 1.00 68.69 122 ILE A N 1
ATOM 933 C CA . ILE A 1 122 ? 4.120 -1.782 -15.130 1.00 68.69 122 ILE A CA 1
ATOM 934 C C . ILE A 1 122 ? 4.595 -1.922 -13.676 1.00 68.69 122 ILE A C 1
ATOM 936 O O . ILE A 1 122 ? 3.774 -1.733 -12.780 1.00 68.69 122 ILE A O 1
ATOM 940 N N . PRO A 1 123 ? 5.888 -2.157 -13.390 1.00 64.19 123 PRO A N 1
ATOM 941 C CA . PRO A 1 123 ? 6.345 -2.265 -12.011 1.00 64.19 123 PRO A CA 1
ATOM 942 C C . PRO A 1 123 ? 6.409 -0.901 -11.292 1.00 64.19 123 PRO A C 1
ATOM 944 O O . PRO A 1 123 ? 6.277 -0.844 -10.072 1.00 64.19 123 PRO A O 1
ATOM 947 N N . CYS A 1 124 ? 6.532 0.231 -12.002 1.00 65.62 124 CYS A N 1
ATOM 948 C CA . CYS A 1 124 ? 6.414 1.562 -11.377 1.00 65.62 124 CYS A CA 1
ATOM 949 C C . CYS A 1 124 ? 4.987 1.846 -10.879 1.00 65.62 124 CYS A C 1
ATOM 951 O O . CYS A 1 124 ? 4.806 2.410 -9.800 1.00 65.62 124 CYS A O 1
ATOM 953 N N . GLY A 1 125 ? 3.966 1.417 -11.626 1.00 67.75 125 GLY A N 1
ATOM 954 C CA . GLY A 1 125 ? 2.568 1.524 -11.210 1.00 67.75 125 GLY A CA 1
ATOM 955 C C . GLY A 1 125 ? 2.266 0.709 -9.951 1.00 67.75 125 GLY A C 1
ATOM 956 O O . GLY A 1 125 ? 1.496 1.153 -9.104 1.00 67.75 125 GLY A O 1
ATOM 957 N N . GLN A 1 126 ? 2.924 -0.439 -9.784 1.00 65.31 126 GLN A N 1
ATOM 958 C CA . GLN A 1 126 ? 2.776 -1.297 -8.605 1.00 65.31 126 GLN A CA 1
ATOM 959 C C . GLN A 1 126 ? 3.307 -0.621 -7.333 1.00 65.31 126 GLN A C 1
ATOM 961 O O . GLN A 1 126 ? 2.643 -0.668 -6.301 1.00 65.31 126 GLN A O 1
ATOM 966 N N . VAL A 1 127 ? 4.448 0.073 -7.415 1.00 68.94 127 VAL A N 1
ATOM 967 C CA . VAL A 1 127 ? 5.028 0.832 -6.289 1.00 68.94 127 VAL A CA 1
ATOM 968 C C . VAL A 1 127 ? 4.180 2.061 -5.935 1.00 68.94 127 VAL A C 1
ATOM 970 O O . VAL A 1 127 ? 3.977 2.364 -4.760 1.00 68.94 127 VAL A O 1
ATOM 973 N N . LEU A 1 128 ? 3.628 2.759 -6.931 1.00 66.38 128 LEU A N 1
ATOM 974 C CA . LEU A 1 128 ? 2.728 3.892 -6.685 1.00 66.38 128 LEU A CA 1
ATOM 975 C C . LEU A 1 128 ? 1.406 3.447 -6.044 1.00 66.38 128 LEU A C 1
ATOM 977 O O . LEU A 1 128 ? 0.957 4.067 -5.081 1.00 66.38 128 LEU A O 1
ATOM 981 N N . LEU A 1 129 ? 0.816 2.349 -6.529 1.00 68.06 129 LEU A N 1
ATOM 982 C CA . LEU A 1 129 ? -0.369 1.737 -5.922 1.00 68.06 129 LEU A CA 1
ATOM 983 C C . LEU A 1 129 ? -0.088 1.234 -4.504 1.00 68.06 129 LEU A C 1
ATOM 985 O O . LEU A 1 129 ? -0.936 1.393 -3.631 1.00 68.06 129 LEU A O 1
ATOM 989 N N . TYR A 1 130 ? 1.102 0.680 -4.265 1.00 67.62 130 TYR A N 1
ATOM 990 C CA . TYR A 1 130 ? 1.566 0.280 -2.939 1.00 67.62 130 TYR A CA 1
ATOM 991 C C . TYR A 1 130 ? 1.558 1.467 -1.964 1.00 67.62 130 TYR A C 1
ATOM 993 O O . TYR A 1 130 ? 0.899 1.406 -0.925 1.00 67.62 130 TYR A O 1
ATOM 1001 N N . CYS A 1 131 ? 2.234 2.568 -2.314 1.00 69.12 131 CYS A N 1
ATOM 1002 C CA . CYS A 1 131 ? 2.305 3.755 -1.458 1.00 69.12 131 CYS A CA 1
ATOM 1003 C C . CYS A 1 131 ? 0.923 4.382 -1.236 1.00 69.12 131 CYS A C 1
ATOM 1005 O O . CYS A 1 131 ? 0.607 4.820 -0.131 1.00 69.12 131 CYS A O 1
ATOM 1007 N N . TRP A 1 132 ? 0.080 4.392 -2.271 1.00 74.88 132 TRP A N 1
ATOM 1008 C CA . TRP A 1 132 ? -1.287 4.894 -2.178 1.00 74.88 132 TRP A CA 1
ATOM 1009 C C . TRP A 1 132 ? -2.156 4.043 -1.245 1.00 74.88 132 TRP A C 1
ATOM 1011 O O . TRP A 1 132 ? -2.852 4.582 -0.383 1.00 74.88 132 TRP A O 1
ATOM 1021 N N . ALA A 1 133 ? -2.074 2.715 -1.362 1.00 68.00 133 ALA A N 1
ATOM 1022 C CA . ALA A 1 133 ? -2.779 1.798 -0.477 1.00 68.00 133 ALA A CA 1
ATOM 1023 C C . ALA A 1 133 ? -2.304 1.965 0.973 1.00 68.00 133 ALA A C 1
ATOM 1025 O O . ALA A 1 133 ? -3.131 2.135 1.863 1.00 68.00 133 ALA A O 1
ATOM 1026 N N . ALA A 1 134 ? -0.992 2.002 1.218 1.00 67.62 134 ALA A N 1
ATOM 102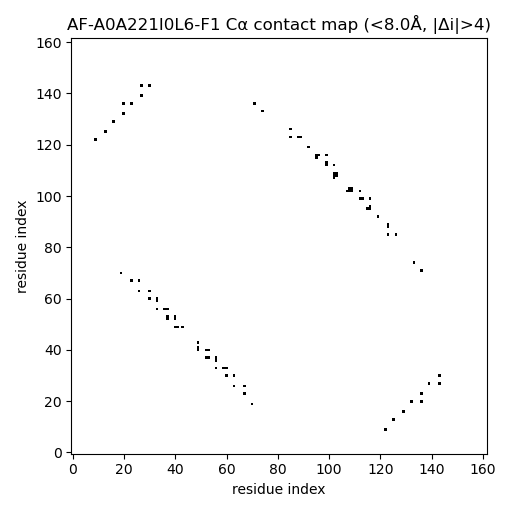7 C CA . ALA A 1 134 ? -0.430 2.196 2.557 1.00 67.62 134 ALA A CA 1
ATOM 1028 C C . ALA A 1 134 ? -0.891 3.517 3.206 1.00 67.62 134 ALA A C 1
ATOM 1030 O O . ALA A 1 134 ? -1.253 3.546 4.388 1.00 67.62 134 ALA A O 1
ATOM 1031 N N . HIS A 1 135 ? -0.947 4.598 2.423 1.00 73.81 135 HIS A N 1
ATOM 1032 C CA . HIS A 1 135 ? -1.442 5.889 2.889 1.00 73.81 135 HIS A CA 1
ATOM 1033 C C . HIS A 1 135 ? -2.931 5.834 3.261 1.00 73.81 135 HIS A C 1
ATOM 1035 O O . HIS A 1 135 ? -3.294 6.156 4.393 1.00 73.81 135 HIS A O 1
ATOM 1041 N N . ASN A 1 136 ? -3.783 5.326 2.365 1.00 71.62 136 ASN A N 1
ATOM 1042 C CA . ASN A 1 136 ? -5.217 5.178 2.629 1.00 71.62 136 ASN A CA 1
ATOM 1043 C C . ASN A 1 136 ? -5.511 4.291 3.841 1.00 71.62 136 ASN A C 1
ATOM 1045 O O . ASN A 1 136 ? -6.494 4.501 4.550 1.00 71.62 136 ASN A O 1
ATOM 1049 N N . VAL A 1 137 ? -4.690 3.273 4.073 1.00 68.00 137 VAL A N 1
ATOM 1050 C CA . VAL A 1 137 ? -4.841 2.348 5.199 1.00 68.00 137 VAL A CA 1
ATOM 1051 C C . VAL A 1 137 ? -4.495 3.028 6.515 1.00 68.00 137 VAL A C 1
ATOM 1053 O O . VAL A 1 137 ? -5.204 2.854 7.505 1.00 68.00 137 VAL A O 1
ATOM 1056 N N . THR A 1 138 ? -3.437 3.835 6.526 1.00 71.25 138 THR A N 1
ATOM 1057 C CA . THR A 1 138 ? -3.040 4.610 7.706 1.00 71.25 138 THR A CA 1
ATOM 1058 C C . THR A 1 138 ? -4.133 5.608 8.088 1.00 71.25 138 THR A C 1
ATOM 1060 O O . THR A 1 138 ? -4.533 5.666 9.251 1.00 71.25 138 THR A O 1
ATOM 1063 N N . GLU A 1 139 ? -4.695 6.313 7.106 1.00 73.75 139 GLU A N 1
ATOM 1064 C CA . GLU A 1 139 ? -5.810 7.246 7.312 1.00 73.75 139 GLU A CA 1
ATOM 1065 C C . GLU A 1 139 ? -7.057 6.544 7.875 1.00 73.75 139 GLU A C 1
ATOM 1067 O O . GLU A 1 139 ? -7.649 6.980 8.867 1.00 73.75 139 GLU A O 1
ATOM 1072 N N . GLN A 1 140 ? -7.437 5.401 7.294 1.00 68.12 140 GLN A N 1
ATOM 1073 C CA . GLN A 1 140 ? -8.587 4.620 7.757 1.00 68.12 140 GLN A CA 1
ATOM 1074 C C . GLN A 1 140 ? -8.388 4.073 9.177 1.00 68.12 140 GLN A C 1
ATOM 1076 O O . GLN A 1 140 ? -9.331 4.081 9.972 1.00 68.12 140 GLN A O 1
ATOM 1081 N N . LEU A 1 141 ? -7.167 3.659 9.532 1.00 66.62 141 LEU A N 1
ATOM 1082 C CA . LEU A 1 141 ? -6.819 3.204 10.879 1.00 66.62 141 LEU A CA 1
ATOM 1083 C C . LEU A 1 141 ? -6.960 4.327 11.908 1.00 66.62 141 LEU A C 1
ATOM 1085 O O . LEU A 1 141 ? -7.536 4.118 12.980 1.00 66.62 141 LEU A O 1
ATOM 1089 N N . VAL A 1 142 ? -6.426 5.508 11.601 1.00 73.56 142 VAL A N 1
ATOM 1090 C CA . VAL A 1 142 ? -6.508 6.670 12.489 1.00 73.56 142 VAL A CA 1
ATOM 1091 C C . VAL A 1 142 ? -7.974 7.020 12.728 1.00 73.56 142 VAL A C 1
ATOM 1093 O O . VAL A 1 142 ? -8.400 7.134 13.878 1.00 73.56 142 VAL A O 1
ATOM 1096 N N . ASN A 1 143 ? -8.782 7.070 11.668 1.00 71.88 143 ASN A N 1
ATOM 10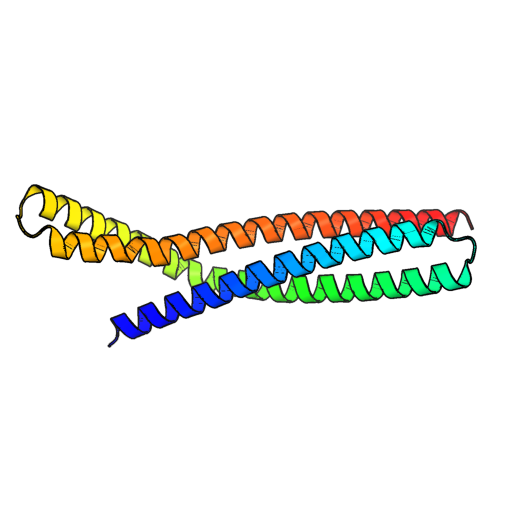97 C CA . ASN A 1 143 ? -10.210 7.355 11.777 1.00 71.88 143 ASN A CA 1
ATOM 1098 C C . ASN A 1 143 ? -10.975 6.285 12.584 1.00 71.88 143 ASN A C 1
ATOM 1100 O O . ASN A 1 143 ? -11.787 6.615 13.453 1.00 71.88 143 ASN A O 1
ATOM 1104 N N . ALA A 1 144 ? -10.679 4.999 12.364 1.00 67.88 144 ALA A N 1
ATOM 1105 C CA . ALA A 1 144 ? -11.254 3.906 13.148 1.00 67.88 144 ALA A CA 1
ATOM 1106 C C . ALA A 1 144 ? -10.878 4.026 14.635 1.00 67.88 144 ALA A C 1
ATOM 1108 O O . ALA A 1 144 ? -11.744 3.894 15.501 1.00 67.88 144 ALA A O 1
ATOM 1109 N N . SER A 1 145 ? -9.622 4.364 14.932 1.00 71.44 145 SER A N 1
ATOM 1110 C CA . SER A 1 145 ? -9.129 4.581 16.297 1.00 71.44 145 SER A CA 1
ATOM 1111 C C . SER A 1 145 ? -9.868 5.733 16.978 1.00 71.44 145 SER A C 1
ATOM 1113 O O . SER A 1 145 ? -10.373 5.567 18.087 1.00 71.44 145 SER A O 1
ATOM 1115 N N . TYR A 1 146 ? -10.032 6.874 16.302 1.00 76.81 146 TYR A N 1
ATOM 1116 C CA . TYR A 1 146 ? -10.825 7.995 16.817 1.00 76.81 146 TYR A CA 1
ATOM 1117 C C . TYR A 1 146 ? -12.275 7.597 17.108 1.00 76.81 146 TYR A C 1
ATOM 1119 O O . TYR A 1 146 ? -12.794 7.906 18.183 1.00 76.81 146 TYR A O 1
ATOM 1127 N N . SER A 1 147 ? -12.919 6.876 16.185 1.00 70.25 147 SER A N 1
ATOM 1128 C CA . SER A 1 147 ? -14.298 6.410 16.373 1.00 70.25 147 SER A CA 1
ATOM 1129 C C . SER A 1 147 ? -14.429 5.442 17.556 1.00 70.25 147 SER A C 1
ATOM 1131 O O . SER A 1 147 ? -15.387 5.533 18.325 1.00 70.25 147 SER A O 1
ATOM 1133 N N . TYR A 1 148 ? -13.426 4.587 17.770 1.00 71.44 148 TYR A N 1
ATOM 1134 C CA . TYR A 1 148 ? -13.344 3.687 18.915 1.00 71.44 148 TYR A CA 1
ATOM 1135 C C . TYR A 1 148 ? -13.233 4.454 20.239 1.00 71.44 148 TYR A C 1
ATOM 1137 O O . TYR A 1 148 ? -14.028 4.221 21.152 1.00 71.44 148 TYR A O 1
ATOM 1145 N N . TYR A 1 149 ? -12.308 5.416 20.340 1.00 75.88 149 TYR A N 1
ATOM 1146 C CA . TYR A 1 149 ? -12.167 6.249 21.541 1.00 75.88 149 TYR A CA 1
ATOM 1147 C C . TYR A 1 149 ? -13.433 7.068 21.829 1.00 75.88 149 TYR A C 1
ATOM 1149 O O . TYR A 1 149 ? -13.830 7.202 22.989 1.00 75.88 149 TYR A O 1
ATOM 1157 N N . ALA A 1 150 ? -14.111 7.564 20.791 1.00 77.19 150 ALA A N 1
ATOM 1158 C CA . ALA A 1 150 ? -15.382 8.266 20.936 1.00 77.19 150 ALA A CA 1
ATOM 1159 C C . ALA A 1 150 ? -16.496 7.349 21.478 1.00 77.19 150 ALA A C 1
ATOM 1161 O O . ALA A 1 150 ? -17.214 7.744 22.400 1.00 77.19 150 ALA A O 1
ATOM 1162 N N . MET A 1 151 ? -16.617 6.116 20.967 1.00 70.44 151 MET A N 1
ATOM 1163 C CA . MET A 1 151 ? -17.593 5.136 21.468 1.00 70.44 151 MET A CA 1
ATOM 1164 C C . MET A 1 151 ? -17.315 4.734 22.922 1.00 70.44 151 MET A C 1
ATOM 1166 O O . MET A 1 151 ? -18.242 4.709 23.733 1.00 70.44 151 MET A O 1
ATOM 1170 N N . LEU A 1 152 ? -16.050 4.494 23.284 1.00 73.50 152 LEU A N 1
ATOM 1171 C CA . LEU A 1 152 ? -15.640 4.235 24.671 1.00 73.50 152 LEU A CA 1
ATOM 1172 C C . LEU A 1 152 ? -16.002 5.395 25.603 1.00 73.50 152 LEU A C 1
ATOM 1174 O O . LEU A 1 152 ? -16.548 5.176 26.684 1.00 73.50 152 LEU A O 1
ATOM 1178 N N . GLY A 1 153 ? -15.747 6.633 25.173 1.00 76.88 153 GLY A N 1
ATOM 1179 C CA . GLY A 1 153 ? -16.109 7.828 25.931 1.00 76.88 153 GLY A CA 1
ATOM 1180 C C . GLY A 1 153 ? -17.617 7.945 26.166 1.00 76.88 153 GLY A C 1
ATOM 1181 O O . GLY A 1 153 ? -18.046 8.286 27.269 1.00 76.88 153 GLY A O 1
ATOM 1182 N N . GLN A 1 154 ? -18.438 7.614 25.165 1.00 70.50 154 GLN A N 1
ATOM 1183 C CA . GLN A 1 154 ? -19.894 7.595 25.323 1.00 70.50 154 GLN A CA 1
ATOM 1184 C C . GLN A 1 154 ? -20.372 6.483 26.259 1.00 70.50 154 GLN A C 1
ATOM 1186 O O . GLN A 1 154 ? -21.266 6.720 27.071 1.00 70.50 154 GLN A O 1
ATOM 1191 N N . MET A 1 155 ? -19.777 5.291 26.184 1.00 66.62 155 MET A N 1
ATOM 1192 C CA . MET A 1 155 ? -20.094 4.196 27.103 1.00 66.62 155 MET A CA 1
ATOM 1193 C C . MET A 1 155 ? -19.754 4.560 28.550 1.00 66.62 155 MET A C 1
ATOM 1195 O O . MET A 1 155 ? -20.605 4.383 29.416 1.00 66.62 155 MET A O 1
ATOM 1199 N N . ASN A 1 156 ? -18.574 5.141 28.789 1.00 72.44 156 ASN A N 1
ATOM 1200 C CA . ASN A 1 156 ? -18.133 5.544 30.125 1.00 72.44 156 ASN A CA 1
ATOM 1201 C C . ASN A 1 156 ? -19.008 6.660 30.729 1.00 72.44 156 ASN A C 1
ATOM 1203 O O . ASN A 1 156 ? -19.297 6.661 31.922 1.00 72.44 156 ASN A O 1
ATOM 1207 N N . ARG A 1 157 ? -19.484 7.607 29.905 1.00 67.62 157 ARG A N 1
ATOM 1208 C CA . ARG A 1 157 ? -20.435 8.640 30.356 1.00 67.62 157 ARG A CA 1
ATOM 1209 C C . ARG A 1 157 ? -21.808 8.062 30.699 1.00 67.62 157 ARG A C 1
ATOM 1211 O O . ARG A 1 157 ? -22.409 8.494 31.674 1.00 67.62 157 ARG A O 1
ATOM 1218 N N . ARG A 1 158 ? -22.290 7.075 29.936 1.00 62.16 158 ARG A N 1
ATOM 1219 C CA . ARG A 1 158 ? -23.583 6.418 30.194 1.00 62.16 158 ARG A CA 1
ATOM 1220 C C . ARG A 1 158 ? -23.564 5.549 31.453 1.00 62.16 158 ARG A C 1
ATOM 1222 O O . ARG A 1 158 ? -24.565 5.519 32.150 1.00 62.16 158 ARG A O 1
ATOM 1229 N N . SER A 1 159 ? -22.441 4.906 31.778 1.00 59.41 159 SER A N 1
ATOM 1230 C CA . SER A 1 159 ? -22.268 4.182 33.048 1.00 59.41 159 SER A CA 1
ATOM 1231 C C . SER A 1 159 ? -22.095 5.092 34.266 1.00 59.41 159 SER A C 1
ATOM 1233 O O . SER A 1 159 ? -22.266 4.626 35.378 1.00 59.41 159 SER A O 1
ATOM 1235 N N . ALA A 1 160 ? -21.739 6.366 34.076 1.00 61.78 160 ALA A N 1
ATOM 1236 C CA . ALA A 1 160 ? -21.661 7.348 35.160 1.00 61.78 160 ALA A CA 1
ATOM 1237 C C . ALA A 1 160 ? -23.001 8.065 35.431 1.00 61.78 160 ALA A C 1
ATOM 1239 O O . ALA A 1 160 ? -23.111 8.798 36.410 1.00 61.78 160 ALA A O 1
ATOM 1240 N N . GLN A 1 161 ? -23.990 7.906 34.542 1.00 54.66 161 GLN A N 1
ATOM 1241 C CA . GLN A 1 161 ? -25.342 8.469 34.677 1.00 54.66 161 GLN A CA 1
ATOM 1242 C C . GLN A 1 161 ? -26.401 7.431 35.090 1.00 54.66 161 GLN A C 1
ATOM 1244 O O . GLN A 1 161 ? -27.542 7.825 35.324 1.00 54.66 161 GLN A O 1
ATOM 1249 N N . ALA A 1 162 ? -26.037 6.146 35.147 1.00 50.66 162 ALA A N 1
ATOM 1250 C CA . ALA A 1 162 ? -26.841 5.048 35.688 1.00 50.66 162 ALA A CA 1
ATOM 1251 C C . ALA A 1 162 ? -26.362 4.716 37.105 1.00 50.66 162 ALA A C 1
ATOM 1253 O O . ALA A 1 162 ? -27.222 4.387 37.949 1.00 50.66 162 ALA A O 1
#

Nearest PDB structures (foldseek):
  8tn1-assembly1_B  TM=4.300E-01  e=4.215E-01  synthetic construct
  8tn6-assembly1_C  TM=4.184E-01  e=4.708E-01  synthetic construct
  8wjo-assembly1_B  TM=2.953E-01  e=3.254E+00  Saccharomyces cerevisiae S288C

InterPro domains:
  IPR004117 Olfactory receptor, insect [PF02949] (7-150)
  IPR004117 Olfactory receptor, insect [PTHR21137] (6-149)